Protein AF-A0A251WKE4-F1 (afdb_monomer_lite)

Radius of gyration: 20.76 Å; chains: 1; bounding box: 65×53×40 Å

Secondary structure (DSSP, 8-state):
-EEEEEEPPTTS-SEEEBTTT--EEE--SEEEEEE-TT--EEEE--HHHHTS-HHHHHHHHHHHHHHHHHHHHH-TTTHHHHHHHHHHHHHHTTS--BPPPHHHHHHHHHHHHHHHHHHHHHHHTT-----------------------

Structure (mmCIF, N/CA/C/O backbone):
data_AF-A0A251WKE4-F1
#
_entry.id   AF-A0A251WKE4-F1
#
loop_
_atom_site.group_PDB
_atom_site.id
_atom_site.type_symbol
_atom_site.label_atom_id
_atom_site.label_alt_id
_atom_site.label_comp_id
_atom_site.label_asym_id
_atom_site.label_entity_id
_atom_site.label_seq_id
_atom_site.pdbx_PDB_ins_code
_atom_site.Cartn_x
_atom_site.Cartn_y
_atom_site.Cartn_z
_atom_site.occupancy
_atom_site.B_iso_or_equiv
_atom_site.auth_seq_id
_atom_site.auth_comp_id
_atom_site.auth_asym_id
_atom_site.auth_atom_id
_atom_site.pdbx_PDB_model_num
ATOM 1 N N . MET A 1 1 ? 2.716 7.583 6.320 1.00 92.38 1 MET A N 1
ATOM 2 C CA . MET A 1 1 ? 2.156 6.564 5.410 1.00 92.38 1 MET A CA 1
ATOM 3 C C . MET A 1 1 ? 0.695 6.258 5.739 1.00 92.38 1 MET A C 1
ATOM 5 O O . MET A 1 1 ? 0.268 6.323 6.889 1.00 92.38 1 MET A O 1
ATOM 9 N N . LYS A 1 2 ? -0.103 5.852 4.747 1.00 94.38 2 LYS A N 1
ATOM 10 C CA . LYS A 1 2 ? -1.535 5.547 4.926 1.00 94.38 2 LYS A CA 1
ATOM 11 C C . LYS A 1 2 ? -1.984 4.353 4.094 1.00 94.38 2 LYS A C 1
ATOM 13 O O . LYS A 1 2 ? -1.439 4.096 3.026 1.00 94.38 2 LYS A O 1
ATOM 18 N N . VAL A 1 3 ? -3.004 3.639 4.571 1.00 94.44 3 VAL A N 1
ATOM 19 C CA . VAL A 1 3 ? -3.691 2.613 3.775 1.00 94.44 3 VAL A CA 1
ATOM 20 C C . VAL A 1 3 ? -4.900 3.231 3.073 1.00 94.44 3 VAL A C 1
ATOM 22 O O . VAL A 1 3 ? -5.816 3.720 3.734 1.00 94.44 3 VAL A O 1
ATOM 25 N N . GLN A 1 4 ? -4.920 3.185 1.743 1.00 95.00 4 GLN A N 1
ATOM 26 C CA . GLN A 1 4 ? -6.042 3.631 0.915 1.00 95.00 4 GLN A CA 1
ATOM 27 C C . GLN A 1 4 ? -6.854 2.446 0.385 1.00 95.00 4 GLN A C 1
ATOM 29 O O . GLN A 1 4 ? -6.344 1.335 0.230 1.00 95.00 4 GLN A O 1
ATOM 34 N N . LEU A 1 5 ? -8.142 2.688 0.137 1.00 94.50 5 LEU A N 1
ATOM 35 C CA . LEU A 1 5 ? -9.075 1.704 -0.405 1.00 94.50 5 LEU A CA 1
ATOM 36 C C . LEU A 1 5 ? -9.490 2.120 -1.813 1.00 94.50 5 LEU A C 1
ATOM 38 O O . LEU A 1 5 ? -10.055 3.197 -2.000 1.00 94.50 5 LEU A O 1
ATOM 42 N N . GLU A 1 6 ? -9.265 1.247 -2.787 1.00 93.12 6 GLU A N 1
ATOM 43 C CA . GLU A 1 6 ? -9.602 1.502 -4.188 1.00 93.12 6 GLU A CA 1
ATOM 44 C C . GLU A 1 6 ? -10.428 0.370 -4.785 1.00 93.12 6 GLU A C 1
ATOM 46 O O . GLU A 1 6 ? -10.305 -0.785 -4.384 1.00 93.12 6 GLU A O 1
ATOM 51 N N . ARG A 1 7 ? -11.275 0.685 -5.769 1.00 91.94 7 ARG A N 1
ATOM 52 C CA . ARG A 1 7 ? -11.977 -0.340 -6.547 1.00 91.94 7 ARG A CA 1
ATOM 53 C C . ARG A 1 7 ? -10.955 -1.104 -7.392 1.00 91.94 7 ARG A C 1
ATOM 55 O O . ARG A 1 7 ? -10.043 -0.515 -7.970 1.00 91.94 7 ARG A O 1
ATOM 62 N N . ARG A 1 8 ? -11.116 -2.420 -7.492 1.00 91.50 8 ARG A N 1
ATOM 63 C CA . ARG A 1 8 ? -10.387 -3.230 -8.468 1.00 91.50 8 ARG A CA 1
ATOM 64 C C . ARG A 1 8 ? -10.870 -2.862 -9.872 1.00 91.50 8 ARG A C 1
ATOM 66 O O . ARG A 1 8 ? -12.045 -3.034 -10.183 1.00 91.50 8 ARG A O 1
ATOM 73 N N . LEU A 1 9 ? -9.958 -2.366 -10.704 1.00 88.38 9 LEU A N 1
ATOM 74 C CA . LEU A 1 9 ? -10.239 -2.087 -12.112 1.00 88.38 9 LEU A CA 1
ATOM 75 C C . LEU A 1 9 ? -10.314 -3.394 -12.921 1.00 88.38 9 LEU A C 1
ATOM 77 O O . LEU A 1 9 ? -9.621 -4.348 -12.565 1.00 88.38 9 LEU A O 1
ATOM 81 N N . PRO A 1 10 ? -11.072 -3.443 -14.031 1.00 85.94 10 PRO A N 1
ATOM 82 C CA . PRO A 1 10 ? -11.112 -4.618 -14.909 1.00 85.94 10 PRO A CA 1
ATOM 83 C C . PRO A 1 10 ? -9.740 -5.003 -15.482 1.00 85.94 10 PRO A C 1
ATOM 85 O O . PRO A 1 10 ? -9.451 -6.180 -15.655 1.00 85.94 10 PRO A O 1
ATOM 88 N N . SER A 1 11 ? -8.867 -4.018 -15.712 1.00 88.25 11 SER A N 1
ATOM 89 C CA . SER A 1 11 ? -7.484 -4.220 -16.167 1.00 88.25 11 SER A CA 1
ATOM 90 C C . SER A 1 11 ? -6.536 -4.733 -15.076 1.00 88.25 11 SER A C 1
ATOM 92 O O . SER A 1 11 ? -5.374 -5.022 -15.352 1.00 88.25 11 SER A O 1
ATOM 94 N N . CYS A 1 12 ? -6.994 -4.820 -13.824 1.00 88.25 12 CYS A N 1
ATOM 95 C CA . CYS A 1 12 ? -6.170 -5.258 -12.708 1.00 88.25 12 CYS A CA 1
ATOM 96 C C . CYS A 1 12 ? -6.018 -6.790 -12.723 1.00 88.25 12 CYS A C 1
ATOM 98 O O . CYS A 1 12 ? -7.040 -7.496 -12.729 1.00 88.25 12 CYS A O 1
ATOM 100 N N . PRO A 1 13 ? -4.777 -7.313 -12.671 1.00 91.81 13 PRO A N 1
ATOM 101 C CA . PRO A 1 13 ? -4.536 -8.750 -12.674 1.00 91.81 13 PRO A CA 1
ATOM 102 C C . PRO A 1 13 ? -5.215 -9.432 -11.480 1.00 91.81 13 PRO A C 1
ATOM 104 O O . PRO A 1 13 ? -5.430 -8.833 -10.426 1.00 91.81 13 PRO A O 1
ATOM 107 N N . GLU A 1 14 ? -5.563 -10.708 -11.640 1.00 91.12 14 GLU A N 1
ATOM 108 C CA . GLU A 1 14 ? -6.243 -11.484 -10.592 1.00 91.12 14 GLU A CA 1
ATOM 109 C C . GLU A 1 14 ? -5.370 -11.745 -9.368 1.00 91.12 14 GLU A C 1
ATOM 111 O O . GLU A 1 14 ? -5.887 -11.899 -8.257 1.00 91.12 14 GLU A O 1
ATOM 116 N N . GLN A 1 15 ? -4.055 -11.776 -9.577 1.00 95.56 15 GLN A N 1
ATOM 117 C CA . GLN A 1 15 ? -3.058 -11.947 -8.537 1.00 95.56 15 GLN A CA 1
ATOM 118 C C . GLN A 1 15 ? -2.152 -10.723 -8.490 1.00 95.56 15 GLN A C 1
ATOM 120 O O . GLN A 1 15 ? -1.618 -10.291 -9.511 1.00 95.56 15 GLN A O 1
ATOM 125 N N . LEU A 1 16 ? -1.962 -10.198 -7.285 1.00 95.19 16 LEU A N 1
ATOM 126 C CA . LEU A 1 16 ? -1.000 -9.142 -6.992 1.00 95.19 16 LEU A CA 1
ATOM 127 C C . LEU A 1 16 ? 0.006 -9.636 -5.968 1.00 95.19 16 LEU A C 1
ATOM 129 O O . LEU A 1 16 ? -0.223 -10.621 -5.267 1.00 95.19 16 LEU A O 1
ATOM 133 N N . GLU A 1 17 ? 1.119 -8.927 -5.876 1.00 95.69 17 GLU A N 1
ATOM 134 C CA . GLU A 1 17 ? 2.165 -9.187 -4.905 1.00 95.69 17 GLU A CA 1
ATOM 135 C C . GLU A 1 17 ? 2.094 -8.165 -3.769 1.00 95.69 17 GLU A C 1
ATOM 137 O O . GLU A 1 17 ? 1.924 -6.967 -3.990 1.00 95.69 17 GLU A O 1
ATOM 142 N N . CYS A 1 18 ? 2.177 -8.640 -2.527 1.00 95.56 18 CYS A N 1
ATOM 143 C CA . CYS A 1 18 ? 2.124 -7.768 -1.361 1.00 95.56 18 CYS A CA 1
ATOM 144 C C . CYS A 1 18 ? 3.429 -6.987 -1.193 1.00 95.56 18 CYS A C 1
ATOM 146 O O . CYS A 1 18 ? 4.479 -7.598 -1.006 1.00 95.56 18 CYS A O 1
ATOM 148 N N . VAL A 1 19 ? 3.353 -5.660 -1.082 1.00 93.88 19 VAL A N 1
ATOM 149 C CA . VAL A 1 19 ? 4.538 -4.810 -0.865 1.00 93.88 19 VAL A CA 1
ATOM 150 C C . VAL A 1 19 ? 5.278 -5.122 0.446 1.00 93.88 19 VAL A C 1
ATOM 152 O O . VAL A 1 19 ? 6.475 -4.895 0.541 1.00 93.88 19 VAL A O 1
ATOM 155 N N . ILE A 1 20 ? 4.598 -5.695 1.450 1.00 94.25 20 ILE A N 1
ATOM 156 C CA . ILE A 1 20 ? 5.165 -5.968 2.788 1.00 94.25 20 ILE A CA 1
ATOM 157 C C . ILE A 1 20 ? 5.755 -7.375 2.936 1.00 94.25 20 ILE A C 1
ATOM 159 O O . ILE A 1 20 ? 6.611 -7.603 3.789 1.00 94.25 20 ILE A O 1
ATOM 163 N N . CYS A 1 21 ? 5.241 -8.363 2.202 1.00 93.12 21 CYS A N 1
ATOM 164 C CA . CYS A 1 21 ? 5.663 -9.757 2.385 1.00 93.12 21 CYS A CA 1
ATOM 165 C C . CYS A 1 21 ? 5.991 -10.499 1.095 1.00 93.12 21 CYS A C 1
ATOM 167 O O . CYS A 1 21 ? 6.295 -11.685 1.180 1.00 93.12 21 CYS A O 1
ATOM 169 N N . HIS A 1 22 ? 5.886 -9.849 -0.067 1.00 92.94 22 HIS A N 1
ATOM 170 C CA . HIS A 1 22 ? 6.135 -10.428 -1.392 1.00 92.94 22 HIS A CA 1
ATOM 171 C C . HIS A 1 22 ? 5.304 -11.677 -1.728 1.00 92.94 22 HIS A C 1
ATOM 173 O O . HIS A 1 22 ? 5.522 -12.355 -2.727 1.00 92.94 22 HIS A O 1
ATOM 179 N N . GLN A 1 23 ? 4.305 -12.003 -0.905 1.00 95.00 23 GLN A N 1
ATOM 180 C CA . GLN A 1 23 ? 3.402 -13.106 -1.190 1.00 95.00 23 GLN A CA 1
ATOM 181 C C . GLN A 1 23 ? 2.383 -12.664 -2.229 1.00 95.00 23 GLN A C 1
ATOM 183 O O . GLN A 1 23 ? 1.763 -11.601 -2.093 1.00 95.00 23 GLN A O 1
ATOM 188 N N . LYS A 1 24 ? 2.181 -13.520 -3.230 1.00 96.50 24 LYS A N 1
ATOM 189 C CA . LYS A 1 24 ? 1.080 -13.389 -4.179 1.00 96.50 24 LYS A CA 1
ATOM 190 C C . LYS A 1 24 ? -0.249 -13.615 -3.464 1.00 96.50 24 LYS A C 1
ATOM 192 O O . LYS A 1 24 ? -0.356 -14.478 -2.593 1.00 96.50 24 LYS A O 1
ATOM 197 N N . PHE A 1 25 ? -1.265 -12.842 -3.819 1.00 96.06 25 PHE A N 1
ATOM 198 C CA . PHE A 1 25 ? -2.604 -12.970 -3.257 1.00 96.06 25 PHE A CA 1
ATOM 199 C C . PHE A 1 25 ? -3.675 -12.596 -4.283 1.00 96.06 25 PHE A C 1
ATOM 201 O O . PHE A 1 25 ? -3.432 -11.806 -5.195 1.00 96.06 25 PHE A O 1
ATOM 208 N N . ILE A 1 26 ? -4.871 -13.164 -4.113 1.00 94.81 26 ILE A N 1
ATOM 209 C CA . ILE A 1 26 ? -6.022 -12.887 -4.977 1.00 94.81 26 ILE A CA 1
ATOM 210 C C . ILE A 1 26 ? -6.584 -11.506 -4.653 1.00 94.81 26 ILE A C 1
ATOM 212 O O . ILE A 1 26 ? -6.844 -11.187 -3.488 1.00 94.81 26 ILE A O 1
ATOM 216 N N . VAL A 1 27 ? -6.801 -10.703 -5.691 1.00 90.31 27 VAL A N 1
ATOM 217 C CA . VAL A 1 27 ? -7.267 -9.325 -5.543 1.00 90.31 27 VAL A CA 1
ATOM 218 C C . VAL A 1 27 ? -8.778 -9.290 -5.301 1.00 90.31 27 VAL A C 1
ATOM 220 O O . VAL A 1 27 ? -9.555 -9.642 -6.199 1.00 90.31 27 VAL A O 1
ATOM 223 N N . PRO A 1 28 ? -9.233 -8.829 -4.121 1.00 88.94 28 PRO A N 1
ATOM 224 C CA . PRO A 1 28 ? -10.653 -8.607 -3.877 1.00 88.94 28 PRO A CA 1
ATOM 225 C C . PRO A 1 28 ? -11.175 -7.428 -4.711 1.00 88.94 28 PRO A C 1
ATOM 227 O O . PRO A 1 28 ? -10.411 -6.641 -5.261 1.00 88.94 28 PRO A O 1
ATOM 230 N N . ARG A 1 29 ? -12.498 -7.236 -4.735 1.00 90.44 29 ARG A N 1
ATOM 231 C CA . ARG A 1 29 ? -13.132 -6.091 -5.419 1.00 90.44 29 ARG A CA 1
ATOM 232 C C . ARG A 1 29 ? -12.679 -4.722 -4.896 1.00 90.44 29 ARG A C 1
ATOM 234 O O . ARG A 1 29 ? -12.753 -3.740 -5.626 1.00 90.44 29 ARG A O 1
ATOM 241 N N . ILE A 1 30 ? -12.202 -4.660 -3.650 1.00 92.88 30 ILE A N 1
ATOM 242 C CA . ILE A 1 30 ? -11.633 -3.455 -3.036 1.00 92.88 30 ILE A CA 1
ATOM 243 C C . ILE A 1 30 ? -10.169 -3.716 -2.695 1.00 92.88 30 ILE A C 1
ATOM 245 O O . ILE A 1 30 ? -9.862 -4.417 -1.727 1.00 92.88 30 ILE A O 1
ATOM 249 N N . ARG A 1 31 ? -9.273 -3.124 -3.478 1.00 94.19 31 ARG A N 1
ATOM 250 C CA . ARG A 1 31 ? -7.830 -3.114 -3.251 1.00 94.19 31 ARG A CA 1
ATOM 251 C C . ARG A 1 31 ? -7.486 -2.300 -2.013 1.00 94.19 31 ARG A C 1
ATOM 253 O O . ARG A 1 31 ? -8.180 -1.352 -1.645 1.00 94.19 31 ARG A O 1
ATOM 260 N N . ARG A 1 32 ? -6.390 -2.692 -1.371 1.00 94.75 32 ARG A N 1
ATOM 261 C CA . ARG A 1 32 ? -5.811 -2.004 -0.216 1.00 94.75 32 ARG A CA 1
ATOM 262 C C . ARG A 1 32 ? -4.408 -1.598 -0.609 1.00 94.75 32 ARG A C 1
ATOM 264 O O . ARG A 1 32 ? -3.564 -2.468 -0.801 1.00 94.75 32 ARG A O 1
ATOM 271 N N . LEU A 1 33 ? -4.190 -0.302 -0.736 1.00 95.25 33 LEU A N 1
ATOM 272 C CA . LEU A 1 33 ? -2.930 0.264 -1.185 1.00 95.25 33 LEU A CA 1
ATOM 273 C C . LEU A 1 33 ? -2.195 0.856 0.002 1.00 95.25 33 LEU A C 1
ATOM 275 O O . LEU A 1 33 ? -2.802 1.530 0.833 1.00 95.25 33 LEU A O 1
ATOM 279 N N . LEU A 1 34 ? -0.896 0.604 0.084 1.00 95.31 34 LEU A N 1
ATOM 280 C CA . LEU A 1 34 ? -0.013 1.389 0.926 1.00 95.31 34 LEU A CA 1
ATOM 281 C C . LEU A 1 34 ? 0.402 2.628 0.139 1.00 95.31 34 LEU A C 1
ATOM 283 O O . LEU A 1 34 ? 0.904 2.500 -0.976 1.00 95.31 34 LEU A O 1
ATOM 287 N N . CYS A 1 35 ? 0.224 3.802 0.728 1.00 94.19 35 CYS A N 1
ATOM 288 C CA . CYS A 1 35 ? 0.648 5.069 0.149 1.00 94.19 35 CYS A CA 1
ATOM 289 C C . CYS A 1 35 ? 1.565 5.810 1.128 1.00 94.19 35 CYS A C 1
ATOM 291 O O . CYS A 1 35 ? 1.424 5.664 2.349 1.00 94.19 35 CYS A O 1
ATOM 293 N N . ASN A 1 36 ? 2.480 6.625 0.604 1.00 91.56 36 ASN A N 1
ATOM 294 C CA . ASN A 1 36 ? 3.212 7.592 1.426 1.00 91.56 36 ASN A CA 1
ATOM 295 C C . ASN A 1 36 ? 2.271 8.732 1.881 1.00 91.56 36 ASN A C 1
ATOM 297 O O . ASN A 1 36 ? 1.078 8.759 1.538 1.00 91.56 36 ASN A O 1
ATOM 301 N N . ASP A 1 37 ? 2.788 9.672 2.670 1.00 88.00 37 ASP A N 1
ATOM 302 C CA . ASP A 1 37 ? 1.988 10.805 3.158 1.00 88.00 37 ASP A CA 1
ATOM 303 C C . ASP A 1 37 ? 1.494 11.730 2.034 1.00 88.00 37 ASP A C 1
ATOM 305 O O . ASP A 1 37 ? 0.336 12.168 2.062 1.00 88.00 37 ASP A O 1
ATOM 309 N N . GLU A 1 38 ? 2.284 11.884 0.969 1.00 88.94 38 GLU A N 1
ATOM 310 C CA . GLU A 1 38 ? 1.932 12.620 -0.256 1.00 88.94 38 GLU A CA 1
ATOM 311 C C . GLU A 1 38 ? 0.816 11.940 -1.074 1.00 88.94 38 GLU A C 1
ATOM 313 O O . GLU A 1 38 ? 0.222 12.545 -1.962 1.00 88.94 38 GLU A O 1
ATOM 318 N N . GLY A 1 39 ? 0.471 10.687 -0.755 1.00 86.81 39 GLY A N 1
ATOM 319 C CA . GLY A 1 39 ? -0.544 9.912 -1.467 1.00 86.81 39 GLY A CA 1
ATOM 320 C C . GLY A 1 39 ? -0.024 9.127 -2.670 1.00 86.81 39 GLY A C 1
ATOM 321 O O . GLY A 1 39 ? -0.832 8.544 -3.388 1.00 86.81 39 GLY A O 1
ATOM 322 N N . LEU A 1 40 ? 1.293 9.054 -2.868 1.00 90.50 40 LEU A N 1
ATOM 323 C CA . LEU A 1 40 ? 1.918 8.199 -3.872 1.00 90.50 40 LEU A CA 1
ATOM 324 C C . LEU A 1 40 ? 1.796 6.728 -3.474 1.00 90.50 40 LEU A C 1
ATOM 326 O O . LEU A 1 40 ? 2.122 6.342 -2.346 1.00 90.50 40 LEU A O 1
ATOM 330 N N . ILE A 1 41 ? 1.345 5.909 -4.424 1.00 93.25 41 ILE A N 1
ATOM 331 C CA . ILE A 1 41 ? 1.127 4.475 -4.236 1.00 93.25 41 ILE A CA 1
ATOM 332 C C . ILE A 1 41 ? 2.472 3.762 -4.151 1.00 93.25 41 ILE A C 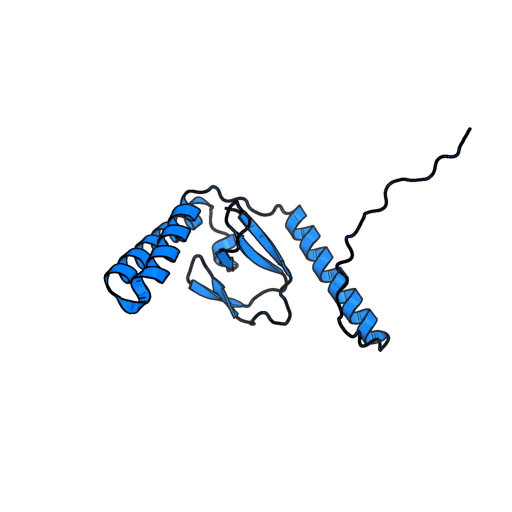1
ATOM 334 O O . ILE A 1 41 ? 3.302 3.846 -5.049 1.00 93.25 41 ILE A O 1
ATOM 338 N N . GLN A 1 42 ? 2.645 3.003 -3.078 1.00 92.94 42 GLN A N 1
ATOM 339 C CA . GLN A 1 42 ? 3.830 2.191 -2.824 1.00 92.94 42 GLN A CA 1
ATOM 340 C C . GLN A 1 42 ? 3.600 0.729 -3.191 1.00 92.94 42 GLN A C 1
ATOM 342 O O . GLN A 1 42 ? 4.552 0.020 -3.499 1.00 92.94 42 GLN A O 1
ATOM 347 N N . GLY A 1 43 ? 2.349 0.272 -3.182 1.00 93.69 43 GLY A N 1
ATOM 348 C CA . GLY A 1 43 ? 1.965 -1.053 -3.657 1.00 93.69 43 GLY A CA 1
ATOM 349 C C . GLY A 1 43 ? 0.756 -1.608 -2.918 1.00 93.69 43 GLY A C 1
ATOM 350 O O . GLY A 1 43 ? 0.180 -0.955 -2.045 1.00 93.69 43 GLY A O 1
ATOM 351 N N . ASP A 1 44 ? 0.368 -2.830 -3.266 1.00 95.69 44 ASP A N 1
ATOM 352 C CA . ASP A 1 44 ? -0.791 -3.484 -2.674 1.00 95.69 44 ASP A CA 1
ATOM 353 C C . ASP A 1 44 ? -0.467 -4.235 -1.374 1.00 95.69 44 ASP A C 1
ATOM 355 O O . ASP A 1 44 ? 0.641 -4.727 -1.150 1.00 95.69 44 ASP A O 1
ATOM 359 N N . LEU A 1 45 ? -1.477 -4.363 -0.513 1.00 95.44 45 LEU A N 1
ATOM 360 C CA . LEU A 1 45 ? -1.406 -5.068 0.763 1.00 95.44 45 LEU A CA 1
ATOM 361 C C . LEU A 1 45 ? -2.275 -6.324 0.754 1.00 95.44 45 LEU A C 1
ATOM 363 O O . LEU A 1 45 ? -3.496 -6.260 0.581 1.00 95.44 45 LEU A O 1
ATOM 367 N N . CYS A 1 46 ? -1.665 -7.469 1.064 1.00 95.12 46 CYS A N 1
ATOM 368 C CA . CYS A 1 46 ? -2.417 -8.702 1.256 1.00 95.12 46 CYS A CA 1
ATOM 369 C C . CYS A 1 46 ? -3.265 -8.664 2.549 1.00 95.12 46 CYS A C 1
ATOM 371 O O . CYS A 1 46 ? -2.951 -7.938 3.504 1.00 95.12 46 CYS A O 1
ATOM 373 N N . PRO A 1 47 ? -4.320 -9.499 2.649 1.00 92.94 47 PRO A N 1
ATOM 374 C CA . PRO A 1 47 ? -5.174 -9.563 3.837 1.00 92.94 47 PRO A CA 1
ATOM 375 C C . PRO A 1 47 ? -4.436 -9.909 5.134 1.00 92.94 47 PRO A C 1
ATOM 377 O O . PRO A 1 47 ? -4.860 -9.479 6.205 1.00 92.94 47 PRO A O 1
ATOM 380 N N . HIS A 1 48 ? -3.346 -10.674 5.047 1.00 94.44 48 HIS A N 1
ATOM 381 C CA . HIS A 1 48 ? -2.539 -11.045 6.206 1.00 94.44 48 HIS A CA 1
ATOM 382 C C . HIS A 1 48 ? -1.772 -9.838 6.766 1.00 94.44 48 HIS A C 1
ATOM 384 O O . HIS A 1 48 ? -1.876 -9.544 7.956 1.00 94.44 48 HIS A O 1
ATOM 390 N N . CYS A 1 49 ? -1.075 -9.081 5.910 1.00 94.25 49 CYS A N 1
ATOM 391 C CA . CYS A 1 49 ? -0.294 -7.921 6.347 1.00 94.25 49 CYS A CA 1
ATOM 392 C C . CYS A 1 49 ? -1.163 -6.781 6.888 1.00 94.25 49 CYS A C 1
ATOM 394 O O . CYS A 1 49 ? -0.728 -6.065 7.786 1.00 94.25 49 CYS A O 1
ATOM 396 N N . LEU A 1 50 ? -2.414 -6.658 6.430 1.00 91.56 50 LEU A N 1
ATOM 397 C CA . LEU A 1 50 ? -3.346 -5.664 6.969 1.00 91.56 50 LEU A CA 1
ATOM 398 C C . LEU A 1 50 ? -3.671 -5.891 8.462 1.00 91.56 50 LEU A C 1
ATOM 400 O O . LEU A 1 50 ? -3.938 -4.936 9.190 1.00 91.56 50 LEU A O 1
ATOM 404 N N . LYS A 1 51 ? -3.644 -7.145 8.931 1.00 92.81 51 LYS A N 1
ATOM 405 C CA . LYS A 1 51 ? -3.953 -7.501 10.328 1.00 92.81 51 LYS A CA 1
ATOM 406 C C . LYS A 1 51 ? -2.783 -7.276 11.284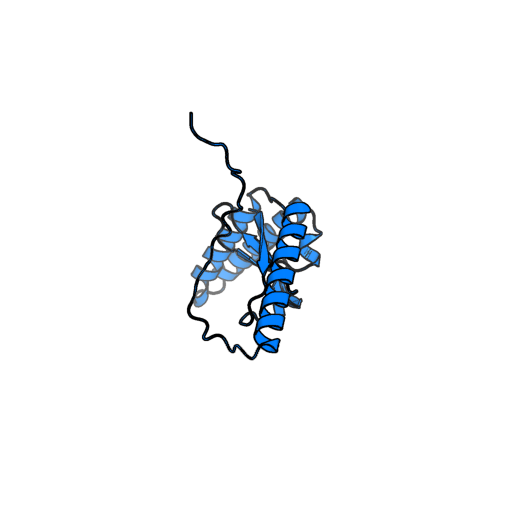 1.00 92.81 51 LYS A C 1
ATOM 408 O O . LYS A 1 51 ? -2.981 -7.296 12.496 1.00 92.81 51 LYS A O 1
ATOM 413 N N . LEU A 1 52 ? -1.573 -7.075 10.763 1.00 93.81 52 LEU A N 1
ATOM 414 C CA . LEU A 1 52 ? -0.387 -6.832 11.585 1.00 93.81 52 LEU A CA 1
ATOM 415 C C . LEU A 1 52 ? -0.539 -5.537 12.382 1.00 93.81 52 LEU A C 1
ATOM 417 O O . LEU A 1 52 ? -1.362 -4.698 12.039 1.00 93.81 52 LEU A O 1
ATOM 421 N N . LYS A 1 53 ? 0.255 -5.340 13.436 1.00 93.50 53 LYS A N 1
ATOM 422 C CA . LYS A 1 53 ? 0.379 -4.031 14.103 1.00 93.50 53 LYS A CA 1
ATOM 423 C C . LYS A 1 53 ? 1.264 -3.102 13.267 1.00 93.50 53 LYS A C 1
ATOM 425 O O . LYS A 1 53 ? 2.126 -3.579 12.533 1.00 93.50 53 LYS A O 1
ATOM 430 N N . THR A 1 54 ? 1.098 -1.786 13.406 1.00 92.25 54 THR A N 1
ATOM 431 C CA . THR A 1 54 ? 1.918 -0.787 12.691 1.00 92.25 54 THR A CA 1
ATOM 432 C C . THR A 1 54 ? 3.417 -1.029 12.866 1.00 92.25 54 THR A C 1
ATOM 434 O O . THR A 1 54 ? 4.132 -1.090 11.872 1.00 92.25 54 THR A O 1
ATOM 437 N N . ALA A 1 55 ? 3.870 -1.297 14.095 1.00 93.56 55 ALA A N 1
ATOM 43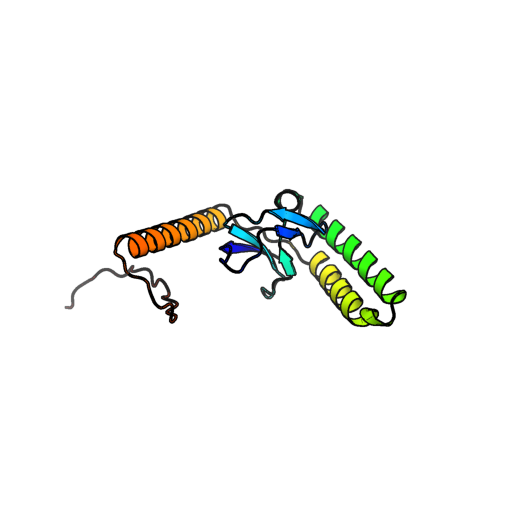8 C CA . ALA A 1 55 ? 5.274 -1.605 14.373 1.00 93.56 55 ALA A CA 1
ATOM 439 C C . ALA A 1 55 ? 5.786 -2.836 13.599 1.00 93.56 55 ALA A C 1
ATOM 441 O O . ALA A 1 55 ? 6.912 -2.840 13.115 1.00 93.56 55 ALA A O 1
ATOM 442 N N . ALA A 1 56 ? 4.951 -3.866 13.423 1.00 94.81 56 ALA A N 1
ATOM 443 C CA . ALA A 1 56 ? 5.323 -5.056 12.659 1.00 94.81 56 ALA A CA 1
ATOM 444 C C . ALA A 1 56 ? 5.411 -4.769 11.150 1.00 94.81 56 ALA A C 1
ATOM 446 O O . ALA A 1 56 ? 6.285 -5.309 10.478 1.00 94.81 56 ALA A O 1
ATOM 447 N N . ILE A 1 57 ? 4.541 -3.904 10.619 1.00 93.88 57 ILE A N 1
ATOM 448 C CA . ILE A 1 57 ? 4.613 -3.447 9.222 1.00 93.88 57 ILE A CA 1
ATOM 449 C C . ILE A 1 57 ? 5.895 -2.636 9.006 1.00 93.88 57 ILE A C 1
ATOM 451 O O . ILE A 1 57 ? 6.656 -2.938 8.094 1.00 93.88 57 ILE A O 1
ATOM 455 N N . GLN A 1 58 ? 6.175 -1.670 9.885 1.00 94.56 58 GLN A N 1
ATOM 456 C CA . GLN A 1 58 ? 7.398 -0.862 9.840 1.00 94.56 58 GLN A CA 1
ATOM 457 C C . GLN A 1 58 ? 8.656 -1.730 9.935 1.00 94.56 58 GLN A C 1
ATOM 459 O O . GLN A 1 58 ? 9.590 -1.542 9.163 1.00 94.56 58 GLN A O 1
ATOM 464 N N . HIS A 1 59 ? 8.673 -2.720 10.831 1.00 95.31 59 HIS A N 1
ATOM 465 C CA . HIS A 1 59 ? 9.787 -3.658 10.941 1.00 95.31 59 HIS A CA 1
ATOM 466 C C . HIS A 1 59 ? 10.009 -4.440 9.639 1.00 95.31 59 HIS A C 1
ATOM 468 O O . HIS A 1 59 ? 11.141 -4.548 9.174 1.00 95.31 59 HIS A O 1
ATOM 474 N N . LYS A 1 60 ? 8.939 -4.957 9.020 1.00 95.00 60 LYS A N 1
ATOM 475 C CA . LYS A 1 60 ? 9.036 -5.670 7.736 1.00 95.00 60 LYS A CA 1
ATOM 476 C C . LYS A 1 60 ? 9.541 -4.768 6.608 1.00 95.00 60 LYS A C 1
ATOM 478 O O . LYS A 1 60 ? 10.431 -5.186 5.877 1.00 95.00 60 LYS A O 1
ATOM 483 N N . LEU A 1 61 ? 9.059 -3.526 6.532 1.00 94.38 61 LEU A N 1
ATOM 484 C CA . LEU A 1 61 ? 9.553 -2.530 5.574 1.00 94.38 61 LEU A CA 1
ATOM 485 C C . LEU A 1 61 ? 11.053 -2.259 5.754 1.00 94.38 61 LEU A C 1
ATOM 487 O O . LEU A 1 61 ? 11.795 -2.258 4.775 1.00 94.38 61 LEU A O 1
ATOM 491 N N . ARG A 1 62 ? 11.525 -2.101 7.001 1.00 95.44 62 ARG A N 1
ATOM 492 C CA . ARG A 1 62 ? 12.964 -1.944 7.293 1.00 95.44 62 ARG A CA 1
ATOM 493 C C . ARG A 1 62 ? 13.758 -3.159 6.849 1.00 95.44 62 ARG A C 1
ATOM 495 O O . ARG A 1 62 ? 14.779 -3.010 6.186 1.00 95.44 62 ARG A O 1
ATOM 502 N N . GLN A 1 63 ? 13.281 -4.357 7.166 1.00 94.50 63 GLN A N 1
ATOM 503 C CA . GLN A 1 63 ? 13.947 -5.591 6.762 1.00 94.50 63 GLN A CA 1
ATOM 504 C C . GLN A 1 63 ? 14.067 -5.693 5.233 1.00 94.50 63 GLN A C 1
ATOM 506 O O . GLN A 1 63 ? 15.151 -5.974 4.726 1.00 94.50 63 GLN A O 1
ATOM 511 N N . GLN A 1 64 ? 12.989 -5.401 4.502 1.00 92.00 64 GLN A N 1
ATOM 512 C CA . GLN A 1 64 ? 12.991 -5.384 3.037 1.00 92.00 64 GLN A CA 1
ATOM 513 C C . GLN A 1 64 ? 13.924 -4.308 2.475 1.00 92.00 64 GLN A C 1
ATOM 515 O O . GLN A 1 64 ? 14.693 -4.593 1.561 1.00 92.00 64 GLN A O 1
ATOM 520 N N . SER A 1 65 ? 13.922 -3.097 3.045 1.00 93.88 65 SER A N 1
ATOM 521 C CA . SER A 1 65 ? 14.861 -2.046 2.631 1.00 93.88 65 SER A CA 1
ATOM 522 C C . SER A 1 65 ? 16.314 -2.496 2.775 1.00 93.88 65 SER A C 1
ATOM 524 O O . SER A 1 65 ? 17.105 -2.303 1.857 1.00 93.88 65 SER A O 1
ATOM 526 N N . GLY A 1 66 ? 16.653 -3.177 3.875 1.00 93.44 66 GLY A N 1
ATOM 527 C CA . GLY A 1 66 ? 17.992 -3.715 4.095 1.00 93.44 66 GLY A CA 1
ATOM 528 C C . GLY A 1 66 ? 18.381 -4.746 3.037 1.00 93.44 66 GLY A C 1
ATOM 529 O O . GLY A 1 66 ? 19.479 -4.673 2.493 1.00 93.44 66 GLY A O 1
ATOM 530 N N . GLN A 1 67 ? 17.468 -5.658 2.696 1.00 92.31 67 GLN A N 1
ATOM 531 C CA . GLN A 1 67 ? 17.694 -6.665 1.655 1.00 92.31 67 GLN A CA 1
ATOM 532 C C . GLN A 1 67 ? 17.912 -6.027 0.278 1.00 92.31 67 GLN A C 1
ATOM 534 O O . GLN A 1 67 ? 18.880 -6.371 -0.395 1.00 92.31 67 GLN A O 1
ATOM 539 N N . LEU A 1 68 ? 17.075 -5.062 -0.116 1.00 91.56 68 LEU A N 1
ATOM 540 C CA . LEU A 1 68 ? 17.217 -4.368 -1.401 1.00 91.56 68 LEU A CA 1
ATOM 541 C C . LEU A 1 68 ? 18.522 -3.574 -1.486 1.00 91.56 68 LEU A C 1
ATOM 543 O O . LEU A 1 68 ? 19.208 -3.620 -2.503 1.00 91.56 68 LEU A O 1
ATOM 547 N N . LEU A 1 69 ? 18.901 -2.883 -0.407 1.00 92.12 69 LEU A N 1
ATOM 548 C CA . LEU A 1 69 ? 20.157 -2.134 -0.351 1.00 92.12 69 LEU A CA 1
ATOM 549 C C . LEU A 1 69 ? 21.380 -3.062 -0.411 1.00 92.12 69 LEU A C 1
ATOM 551 O O . LEU A 1 69 ? 22.377 -2.715 -1.039 1.00 92.12 69 LEU A O 1
ATOM 555 N N . GLN A 1 70 ? 21.312 -4.247 0.202 1.00 91.31 70 GLN A N 1
ATOM 556 C CA . GLN A 1 70 ? 22.371 -5.255 0.102 1.00 91.31 70 GLN A CA 1
ATOM 557 C C . GLN A 1 70 ? 22.464 -5.850 -1.307 1.00 91.31 70 GLN A C 1
ATOM 559 O O . GLN A 1 70 ? 23.567 -5.967 -1.840 1.00 91.31 70 GLN A O 1
ATOM 564 N N . GLN A 1 71 ? 21.329 -6.188 -1.924 1.00 89.62 71 GLN A N 1
ATOM 565 C CA . GLN A 1 71 ? 21.268 -6.703 -3.297 1.00 89.62 71 GLN A CA 1
ATOM 566 C C . GLN A 1 71 ? 21.808 -5.685 -4.304 1.00 89.62 71 GLN A C 1
ATOM 568 O O . GLN A 1 71 ? 22.618 -6.038 -5.157 1.00 89.62 71 GLN A O 1
ATOM 573 N N . ALA A 1 72 ? 21.457 -4.408 -4.139 1.00 89.25 72 ALA A N 1
ATOM 574 C CA . ALA A 1 72 ? 21.954 -3.322 -4.976 1.00 89.25 72 ALA A CA 1
ATOM 575 C C . ALA A 1 72 ? 23.487 -3.182 -4.962 1.00 89.25 72 ALA A C 1
ATOM 577 O O . ALA A 1 72 ? 24.066 -2.703 -5.931 1.00 89.25 72 ALA A O 1
ATOM 578 N N . ASN A 1 73 ? 24.156 -3.595 -3.880 1.00 84.88 73 ASN A N 1
ATOM 579 C CA . ASN A 1 73 ? 25.619 -3.575 -3.806 1.00 84.88 73 ASN A CA 1
ATOM 580 C C . ASN A 1 73 ? 26.273 -4.752 -4.549 1.00 84.88 73 ASN A C 1
ATOM 582 O O . ASN A 1 73 ? 27.448 -4.661 -4.898 1.00 84.88 73 ASN A O 1
ATOM 586 N N . HIS A 1 74 ? 25.539 -5.848 -4.766 1.00 85.19 74 HIS A N 1
ATOM 587 C CA . HIS A 1 74 ? 26.046 -7.048 -5.436 1.00 85.19 74 HIS A CA 1
ATOM 588 C C . HIS A 1 74 ? 25.787 -7.020 -6.945 1.00 85.19 74 HIS A C 1
ATOM 590 O O . HIS A 1 74 ? 26.618 -7.504 -7.709 1.00 85.19 74 HIS A O 1
ATOM 596 N N . ASP A 1 75 ? 24.666 -6.438 -7.375 1.00 80.88 75 ASP A N 1
ATOM 597 C CA . ASP A 1 75 ? 24.234 -6.446 -8.772 1.00 80.88 75 ASP A CA 1
ATOM 598 C C . ASP A 1 75 ? 24.410 -5.063 -9.418 1.00 80.88 75 ASP A C 1
ATOM 600 O O . ASP A 1 75 ? 23.621 -4.144 -9.181 1.00 80.88 75 ASP A O 1
ATOM 604 N N . ARG A 1 76 ? 25.479 -4.884 -10.207 1.00 73.00 76 ARG A N 1
ATOM 605 C CA . ARG A 1 76 ? 25.847 -3.575 -10.782 1.00 73.00 76 ARG A CA 1
ATOM 606 C C . ARG A 1 76 ? 24.795 -3.039 -11.751 1.00 73.00 76 ARG A C 1
ATOM 608 O O . ARG A 1 76 ? 24.551 -1.831 -11.735 1.00 73.00 76 ARG A O 1
ATOM 615 N N . ASP A 1 77 ? 24.139 -3.912 -12.509 1.00 76.12 77 ASP A N 1
ATOM 616 C CA . ASP A 1 77 ? 23.251 -3.511 -13.605 1.00 76.12 77 ASP A CA 1
ATOM 617 C C . ASP A 1 77 ? 21.871 -3.052 -13.105 1.00 76.12 77 ASP A C 1
ATOM 619 O O . ASP A 1 77 ? 21.265 -2.154 -13.689 1.00 76.12 77 ASP A O 1
ATOM 623 N N . GLN A 1 78 ? 21.393 -3.591 -11.976 1.00 77.06 78 GLN A N 1
ATOM 624 C CA . GLN A 1 78 ? 20.118 -3.189 -11.352 1.00 77.06 78 GLN A CA 1
ATOM 625 C C . GLN A 1 78 ? 20.282 -2.322 -10.093 1.00 77.06 78 GLN A C 1
ATOM 627 O O . GLN A 1 78 ? 19.284 -1.881 -9.506 1.00 77.06 78 GLN A O 1
ATOM 632 N N . SER A 1 79 ? 21.527 -2.028 -9.706 1.00 79.69 79 SER A N 1
ATOM 633 C CA . SER A 1 79 ? 21.897 -1.361 -8.452 1.00 79.69 79 SER A CA 1
ATOM 634 C C . SER A 1 79 ? 21.111 -0.079 -8.160 1.00 79.69 79 SER A C 1
ATOM 636 O O . SER A 1 79 ? 20.632 0.105 -7.042 1.00 79.69 79 SER A O 1
ATOM 638 N N . LEU A 1 80 ? 20.931 0.803 -9.149 1.00 82.88 80 LEU A N 1
ATOM 639 C CA . LEU A 1 80 ? 20.290 2.106 -8.941 1.00 82.88 80 LEU A CA 1
ATOM 640 C C . LEU A 1 80 ? 18.799 1.982 -8.605 1.00 82.88 80 LEU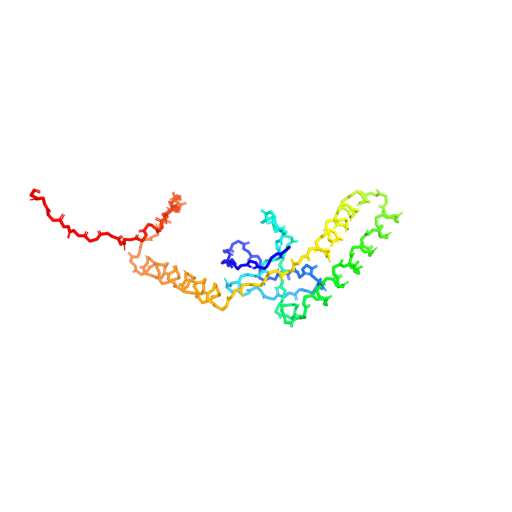 A C 1
ATOM 642 O O . LEU A 1 80 ? 18.334 2.605 -7.651 1.00 82.88 80 LEU A O 1
ATOM 646 N N . SER A 1 81 ? 18.066 1.144 -9.344 1.00 88.81 81 SER A N 1
ATOM 647 C CA . SER A 1 81 ? 16.622 0.959 -9.146 1.00 88.81 81 SER A CA 1
ATOM 648 C C . SER A 1 81 ? 16.308 0.291 -7.803 1.00 88.81 81 SER A C 1
ATOM 650 O O . SER A 1 81 ? 15.452 0.764 -7.053 1.00 88.81 81 SER A O 1
ATOM 652 N N . LEU A 1 82 ? 17.065 -0.753 -7.449 1.00 88.88 82 LEU A N 1
ATOM 653 C CA . LEU A 1 82 ? 16.924 -1.468 -6.182 1.00 88.88 82 LEU A CA 1
ATOM 654 C C . LEU A 1 82 ? 17.309 -0.581 -5.001 1.00 88.88 82 LEU A C 1
ATOM 656 O O . LEU A 1 82 ? 16.622 -0.575 -3.979 1.00 88.88 82 LEU A O 1
ATOM 660 N N . ARG A 1 83 ? 18.374 0.215 -5.148 1.00 91.88 83 ARG A N 1
ATOM 661 C CA . ARG A 1 83 ? 18.806 1.157 -4.116 1.00 91.88 83 ARG A CA 1
ATOM 662 C C . ARG A 1 83 ? 17.765 2.239 -3.875 1.00 91.88 83 ARG A C 1
ATOM 664 O O . ARG A 1 83 ? 17.424 2.477 -2.720 1.00 91.88 83 ARG A O 1
ATOM 671 N N . GLN A 1 84 ? 17.250 2.865 -4.934 1.00 91.31 84 GLN A N 1
ATOM 672 C CA . GLN A 1 84 ? 16.186 3.862 -4.813 1.00 91.31 84 GLN A CA 1
ATOM 673 C C . GLN A 1 84 ? 14.971 3.258 -4.106 1.00 91.31 84 GLN A C 1
ATOM 675 O O . GLN A 1 84 ? 14.492 3.812 -3.117 1.00 91.31 84 GLN A O 1
ATOM 680 N N . ARG A 1 85 ? 14.541 2.069 -4.538 1.00 90.06 85 ARG A N 1
ATOM 681 C CA . ARG A 1 85 ? 13.412 1.377 -3.923 1.00 90.06 85 ARG A CA 1
ATOM 682 C C . ARG A 1 85 ? 13.652 1.045 -2.449 1.00 90.06 85 ARG A C 1
ATOM 684 O O . ARG A 1 85 ? 12.759 1.211 -1.622 1.00 90.06 85 ARG A O 1
ATOM 691 N N . GLY A 1 86 ? 14.858 0.600 -2.104 1.00 92.12 86 GLY A N 1
ATOM 692 C CA . GLY A 1 86 ? 15.256 0.344 -0.722 1.00 92.12 86 GLY A CA 1
ATOM 693 C C . GLY A 1 86 ? 15.175 1.600 0.146 1.00 92.12 86 GLY A C 1
ATOM 694 O O . GLY A 1 86 ? 14.634 1.543 1.249 1.00 92.12 86 GLY A O 1
ATOM 695 N N . LEU A 1 87 ? 15.641 2.744 -0.362 1.00 93.50 87 LEU A N 1
ATOM 696 C CA . LEU A 1 87 ? 15.554 4.025 0.345 1.00 93.50 87 LEU A CA 1
ATOM 697 C C . LEU A 1 87 ? 14.102 4.478 0.544 1.00 93.50 87 LEU A C 1
ATOM 699 O O . LEU A 1 87 ? 13.754 4.904 1.642 1.00 93.50 87 LEU A O 1
ATOM 703 N N . GLU A 1 88 ? 13.239 4.324 -0.462 1.00 92.12 88 GLU A N 1
ATOM 704 C CA . GLU A 1 88 ? 11.805 4.628 -0.342 1.00 92.12 88 GLU A CA 1
ATOM 705 C C . GLU A 1 88 ? 11.139 3.804 0.771 1.00 92.12 88 GLU A C 1
ATOM 707 O O . GLU A 1 88 ? 10.451 4.357 1.632 1.00 92.12 88 GLU A O 1
ATOM 712 N N . LEU A 1 89 ? 11.383 2.487 0.809 1.00 92.06 89 LEU A N 1
ATOM 713 C CA . LEU A 1 89 ? 10.848 1.614 1.863 1.00 92.06 89 LEU A CA 1
ATOM 714 C C . LEU A 1 89 ? 11.391 1.977 3.250 1.00 92.06 89 LEU A C 1
ATOM 716 O O . LEU A 1 89 ? 10.657 1.895 4.241 1.00 92.06 89 LEU A O 1
ATOM 720 N N . LEU A 1 90 ? 12.657 2.394 3.330 1.00 94.19 90 LEU A N 1
ATOM 721 C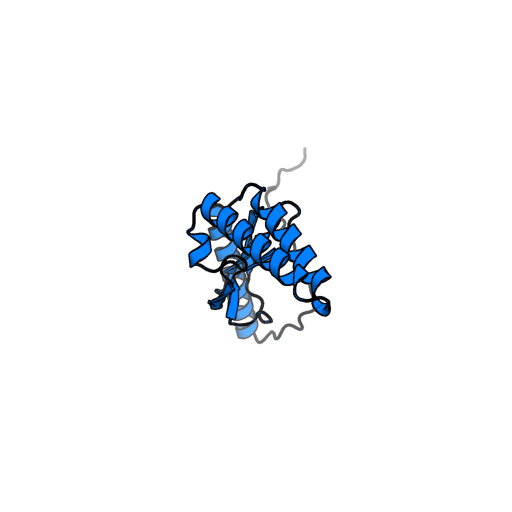 CA . LEU A 1 90 ? 13.260 2.840 4.581 1.00 94.19 90 LEU A CA 1
ATOM 722 C C . LEU A 1 90 ? 12.573 4.108 5.098 1.00 94.19 90 LEU A C 1
ATOM 724 O O . LEU A 1 90 ? 12.188 4.134 6.268 1.00 94.19 90 LEU A O 1
ATOM 728 N N . THR A 1 91 ? 12.359 5.105 4.237 1.00 93.56 91 THR A N 1
ATOM 729 C CA . THR A 1 91 ? 11.635 6.342 4.573 1.00 93.56 91 THR A CA 1
ATOM 730 C C . THR A 1 91 ? 10.216 6.031 5.049 1.00 93.56 91 THR A C 1
ATOM 732 O O . THR A 1 91 ? 9.833 6.418 6.152 1.00 93.56 91 THR A O 1
ATOM 735 N N . LEU A 1 92 ? 9.474 5.204 4.304 1.00 93.06 92 LEU A N 1
ATOM 736 C CA . LEU A 1 92 ? 8.117 4.779 4.677 1.00 93.06 92 LEU A CA 1
ATOM 737 C C . LEU A 1 92 ? 8.051 4.097 6.045 1.00 93.06 92 LEU A C 1
ATOM 739 O O . LEU A 1 92 ? 7.068 4.228 6.771 1.00 93.06 92 LEU A O 1
ATOM 743 N N . SER A 1 93 ? 9.093 3.354 6.417 1.00 93.56 93 SER A N 1
ATOM 744 C CA . SER A 1 93 ? 9.146 2.655 7.702 1.00 93.56 93 SER A CA 1
ATOM 745 C C . SER A 1 93 ? 9.324 3.575 8.918 1.00 93.56 93 SER A C 1
ATOM 747 O O . SER A 1 93 ? 9.176 3.125 10.062 1.00 93.56 93 SER A O 1
ATOM 749 N N . GLN A 1 94 ? 9.711 4.829 8.686 1.00 93.19 94 GLN A N 1
ATOM 750 C CA . GLN A 1 94 ? 9.880 5.853 9.716 1.00 93.19 94 GLN A CA 1
ATOM 751 C C . GLN A 1 94 ? 8.601 6.678 9.888 1.00 93.19 94 GLN A C 1
ATOM 753 O O . GLN A 1 94 ? 8.348 7.205 10.969 1.00 93.19 94 GLN A O 1
ATOM 758 N N . GLU A 1 95 ? 7.754 6.724 8.861 1.00 91.69 95 GLU A N 1
ATOM 759 C CA . GLU A 1 95 ? 6.462 7.395 8.913 1.00 91.69 95 GLU A CA 1
ATOM 760 C C . GLU A 1 95 ? 5.446 6.634 9.784 1.00 91.69 95 GLU A C 1
ATOM 762 O O . GLU A 1 95 ? 5.457 5.401 9.898 1.00 91.69 95 GLU A O 1
ATOM 767 N N . SER A 1 96 ? 4.501 7.367 10.376 1.00 90.31 96 SER A N 1
ATOM 768 C CA . SER A 1 96 ? 3.362 6.766 11.080 1.00 90.31 96 SER A CA 1
ATOM 769 C C . SER A 1 96 ? 2.362 6.152 10.087 1.00 90.31 96 SER A C 1
ATOM 771 O O . SER A 1 96 ? 2.212 6.658 8.976 1.00 90.31 96 SER A O 1
ATOM 773 N N . LEU A 1 97 ? 1.694 5.047 10.458 1.00 92.38 97 LEU A N 1
ATOM 774 C CA . LEU A 1 97 ? 0.685 4.388 9.612 1.00 92.38 97 LEU A CA 1
ATOM 775 C C . LEU A 1 97 ? -0.733 4.769 10.010 1.00 92.38 97 LEU A C 1
ATOM 777 O O . LEU A 1 97 ? -1.231 4.316 11.043 1.00 92.38 97 LEU A O 1
ATOM 781 N N . THR A 1 98 ? -1.424 5.475 9.122 1.00 93.06 98 THR A N 1
ATOM 782 C CA . THR A 1 98 ? -2.866 5.703 9.231 1.00 93.06 98 THR A CA 1
ATOM 783 C C . THR A 1 98 ? -3.643 4.568 8.567 1.00 93.06 98 THR A C 1
ATOM 785 O O . THR A 1 98 ? -3.376 4.186 7.424 1.00 93.06 98 THR A O 1
ATOM 788 N N . ARG A 1 99 ? -4.638 4.022 9.273 1.00 91.75 99 ARG A N 1
ATOM 789 C CA . ARG A 1 99 ? -5.557 3.008 8.733 1.00 91.75 99 ARG A CA 1
ATOM 790 C C . ARG A 1 99 ? -6.885 3.638 8.336 1.00 91.75 99 ARG A C 1
ATOM 792 O O . ARG A 1 99 ? -7.317 4.570 9.012 1.00 91.75 99 ARG A O 1
ATOM 799 N N . PRO A 1 100 ? -7.559 3.113 7.298 1.00 91.00 100 PRO A N 1
ATOM 800 C CA . PRO A 1 100 ? -8.906 3.537 6.977 1.00 91.00 100 PRO A CA 1
ATOM 801 C C . PRO A 1 100 ? -9.812 3.214 8.160 1.00 91.00 100 PRO A C 1
ATOM 803 O O . PRO A 1 100 ? -9.724 2.136 8.756 1.00 91.00 100 PRO A O 1
ATOM 806 N N . SER A 1 101 ? -10.682 4.160 8.491 1.00 91.88 101 SER A N 1
ATOM 807 C CA . SER A 1 101 ? -11.720 3.921 9.481 1.00 91.88 101 SER A CA 1
ATOM 808 C C . SER A 1 101 ? -12.731 2.902 8.947 1.00 91.88 101 SER A C 1
ATOM 810 O O . SER A 1 101 ? -12.835 2.661 7.738 1.00 91.88 101 SER A O 1
ATOM 812 N N . LEU A 1 102 ? -13.520 2.324 9.853 1.00 90.88 102 LEU A N 1
ATOM 813 C CA . LEU A 1 102 ? -14.637 1.457 9.480 1.00 90.88 102 LEU A CA 1
ATOM 814 C C . LEU A 1 102 ? -15.618 2.183 8.543 1.00 90.88 102 LEU A C 1
ATOM 816 O O . LEU A 1 102 ? -16.090 1.593 7.575 1.00 90.88 102 LEU A O 1
ATOM 820 N N . TYR A 1 103 ? -15.863 3.474 8.787 1.00 92.88 103 TYR A N 1
ATOM 821 C CA . TYR A 1 103 ? -16.717 4.302 7.940 1.00 92.88 103 TYR A CA 1
ATOM 822 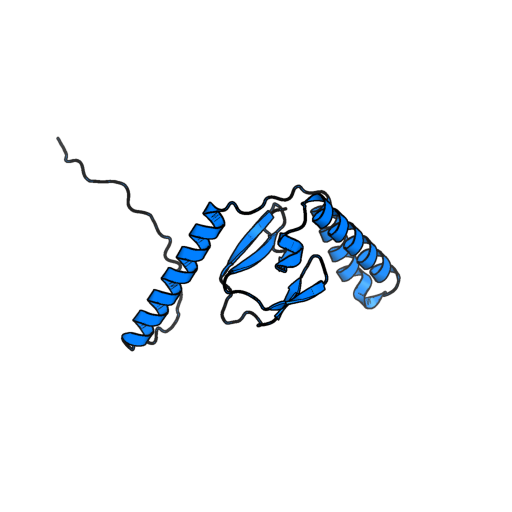C C . TYR A 1 103 ? -16.159 4.441 6.519 1.00 92.88 103 TYR A C 1
ATOM 824 O O . TYR A 1 103 ? -16.887 4.204 5.561 1.00 92.88 103 TYR A O 1
ATOM 832 N N . THR A 1 104 ? -14.861 4.733 6.368 1.00 91.44 104 THR A N 1
ATOM 833 C CA . THR A 1 104 ? -14.200 4.799 5.051 1.00 91.44 104 THR A CA 1
ATOM 834 C C . THR A 1 104 ? -14.293 3.471 4.302 1.00 91.44 104 THR A C 1
ATOM 836 O O . THR A 1 104 ? -14.433 3.439 3.082 1.00 91.44 104 THR A O 1
ATOM 839 N N . TRP A 1 105 ? -14.220 2.353 5.023 1.00 91.62 105 TRP A N 1
ATOM 840 C CA . TRP A 1 105 ? -14.383 1.037 4.420 1.00 91.62 105 TRP A CA 1
ATOM 841 C C . TRP A 1 105 ? -15.823 0.766 3.972 1.00 91.62 105 TRP A C 1
ATOM 843 O O . TRP A 1 105 ? -16.035 0.290 2.856 1.00 91.62 105 TRP A O 1
ATOM 853 N N . LEU A 1 106 ? -16.808 1.092 4.813 1.00 93.19 106 LEU A N 1
ATOM 854 C CA . LEU A 1 106 ? -18.227 0.932 4.493 1.00 93.19 106 LEU A CA 1
ATOM 855 C C . LEU A 1 106 ? -18.642 1.813 3.314 1.00 93.19 106 LEU A C 1
ATOM 857 O O . LEU A 1 106 ? -19.265 1.310 2.382 1.00 93.19 106 LEU A O 1
ATOM 861 N N . SER A 1 107 ? -18.252 3.089 3.312 1.00 92.75 107 SER A N 1
ATOM 862 C CA . SER A 1 107 ? -18.570 4.011 2.220 1.00 92.75 107 SER A CA 1
ATOM 863 C C . SER A 1 107 ? -17.988 3.524 0.897 1.00 92.75 107 SER A C 1
ATOM 865 O O . SER A 1 107 ? -18.699 3.474 -0.105 1.00 92.75 107 SER A O 1
ATOM 867 N N . LYS A 1 108 ? -16.735 3.046 0.901 1.00 92.81 108 LYS A N 1
ATOM 868 C CA . LYS A 1 108 ? -16.118 2.497 -0.309 1.00 92.81 108 LYS A CA 1
ATOM 869 C C . LYS A 1 108 ? -16.812 1.228 -0.794 1.00 92.81 108 LYS A C 1
ATOM 871 O O . LYS A 1 108 ? -16.916 0.997 -1.995 1.00 92.81 108 LYS A O 1
ATOM 876 N N . ARG A 1 109 ? -17.306 0.400 0.129 1.00 92.75 109 ARG A N 1
ATOM 877 C CA . ARG A 1 109 ? -18.079 -0.795 -0.216 1.00 92.75 109 ARG A CA 1
ATOM 878 C C . ARG A 1 109 ? -19.412 -0.446 -0.871 1.00 92.75 109 ARG A C 1
ATOM 880 O O . ARG A 1 109 ? -19.762 -1.083 -1.858 1.00 92.75 109 ARG A O 1
ATOM 887 N N . LEU A 1 110 ? -20.121 0.555 -0.353 1.00 93.06 110 LEU A N 1
ATOM 888 C CA . LEU A 1 110 ? -21.367 1.038 -0.950 1.00 93.06 110 LEU A CA 1
ATOM 889 C C . LEU A 1 110 ? -21.133 1.649 -2.336 1.00 93.06 110 LEU A C 1
ATOM 891 O O . LEU A 1 110 ? -21.900 1.367 -3.246 1.00 93.06 110 LEU A O 1
ATOM 895 N N . GLU A 1 111 ? -20.046 2.404 -2.516 1.00 92.25 111 GLU A N 1
ATOM 896 C CA . GLU A 1 111 ? -19.656 2.966 -3.818 1.00 92.25 111 GLU A CA 1
ATOM 897 C C . GLU A 1 111 ? -19.413 1.877 -4.874 1.00 92.25 111 GLU A C 1
ATOM 899 O O . GLU A 1 111 ? -19.846 2.005 -6.015 1.00 92.25 111 GLU A O 1
ATOM 904 N N . VAL A 1 112 ? -18.731 0.786 -4.507 1.00 90.56 112 VAL A N 1
ATOM 905 C CA . VAL A 1 112 ? -18.508 -0.333 -5.437 1.00 90.56 112 VAL A CA 1
ATOM 906 C C . VAL A 1 112 ? -19.823 -1.029 -5.784 1.00 90.56 112 VAL A C 1
ATOM 908 O O . VAL A 1 112 ? -20.053 -1.331 -6.950 1.00 90.56 112 VAL A O 1
ATOM 911 N N . LEU A 1 113 ? -20.695 -1.251 -4.798 1.00 90.44 113 LEU A N 1
ATOM 912 C CA . LEU A 1 113 ? -21.993 -1.888 -5.030 1.00 90.44 113 LEU A CA 1
ATOM 913 C C . LEU A 1 113 ? -22.909 -1.032 -5.914 1.00 90.44 113 LEU A C 1
ATOM 915 O O . LEU A 1 113 ? -23.552 -1.574 -6.805 1.00 90.44 113 LEU A O 1
ATOM 919 N N . SER A 1 114 ? -22.962 0.288 -5.707 1.00 88.94 114 SER A N 1
ATOM 920 C CA . SER A 1 114 ? -23.817 1.163 -6.519 1.00 88.94 114 SER A CA 1
ATOM 921 C C . SER A 1 114 ? -23.386 1.192 -7.985 1.00 88.94 114 SER A C 1
ATOM 923 O O . SER A 1 114 ? -24.237 1.148 -8.871 1.00 88.94 114 SER A O 1
ATOM 925 N N . GLN A 1 115 ? -22.077 1.198 -8.247 1.00 86.19 115 GLN A N 1
ATOM 926 C CA . GLN A 1 115 ? -21.535 1.134 -9.606 1.00 86.19 115 GLN A CA 1
ATOM 927 C C . GLN A 1 115 ? -21.851 -0.201 -10.286 1.00 86.19 115 GLN A C 1
ATOM 929 O O . GLN A 1 115 ? -22.240 -0.211 -11.447 1.00 86.19 115 GLN A O 1
ATOM 934 N N . GLU A 1 116 ? -21.735 -1.320 -9.570 1.00 85.25 116 GLU A N 1
ATOM 935 C CA . GLU A 1 116 ? -22.081 -2.638 -10.116 1.00 85.25 116 GLU A CA 1
ATOM 936 C C . GLU A 1 116 ? -23.568 -2.745 -10.463 1.00 85.25 116 GLU A C 1
ATOM 938 O O . GLU A 1 116 ? -23.913 -3.276 -11.516 1.00 85.25 116 GLU A O 1
ATOM 943 N N . THR A 1 117 ? -24.451 -2.208 -9.619 1.00 86.69 117 THR A N 1
ATOM 944 C CA . THR A 1 117 ? -25.887 -2.154 -9.921 1.00 86.69 117 THR A CA 1
ATOM 945 C C . THR A 1 117 ? -26.155 -1.309 -11.163 1.00 86.69 117 THR A C 1
ATOM 947 O O . THR A 1 117 ? -26.901 -1.737 -12.037 1.00 86.69 117 THR A O 1
ATOM 950 N N . GLN A 1 118 ? -25.500 -0.153 -11.292 1.00 85.00 118 GLN A N 1
ATOM 951 C CA . GLN A 1 118 ? -25.650 0.712 -12.463 1.00 85.00 118 GLN A CA 1
ATOM 952 C C . GLN A 1 118 ? -25.137 0.044 -13.751 1.00 85.00 118 GLN A C 1
ATOM 954 O O . GLN A 1 118 ? -25.775 0.146 -14.797 1.00 85.00 118 GLN A O 1
ATOM 959 N N . GLU A 1 119 ? -24.010 -0.668 -13.682 1.00 82.62 119 GLU A N 1
ATOM 960 C CA . GLU A 1 119 ? -23.468 -1.458 -14.795 1.00 82.62 119 GLU A CA 1
ATOM 961 C C . GLU A 1 119 ? -24.434 -2.590 -15.197 1.00 82.62 119 GLU A C 1
ATOM 963 O O . GLU A 1 119 ? -24.668 -2.816 -16.387 1.00 82.62 119 GLU A O 1
ATOM 968 N N . LEU A 1 120 ? -25.055 -3.261 -14.219 1.00 80.75 120 LEU A N 1
ATOM 969 C CA . LEU A 1 120 ? -26.062 -4.301 -14.454 1.00 80.75 120 LEU A CA 1
ATOM 970 C C . LEU A 1 120 ? -27.349 -3.745 -15.075 1.00 80.75 120 LEU A C 1
ATOM 972 O O . LEU A 1 120 ? -27.907 -4.357 -15.987 1.00 80.75 120 LEU A O 1
ATOM 976 N N . GLU A 1 121 ? -27.826 -2.593 -14.610 1.00 81.50 121 GLU A N 1
ATOM 977 C CA . GLU A 1 121 ? -29.010 -1.930 -15.163 1.00 81.50 121 GLU A CA 1
ATOM 978 C C . GLU A 1 121 ? -28.767 -1.435 -16.591 1.00 81.50 121 GLU A C 1
ATOM 980 O O . GLU A 1 121 ? -29.610 -1.649 -17.463 1.00 81.50 121 GLU A O 1
ATOM 985 N N . ALA A 1 122 ? -27.593 -0.861 -16.867 1.00 80.69 122 ALA A N 1
ATOM 986 C CA . ALA A 1 122 ? -27.201 -0.470 -18.218 1.00 80.69 122 ALA A CA 1
ATOM 987 C C . ALA A 1 122 ? -27.151 -1.679 -19.168 1.00 80.69 122 ALA A C 1
ATOM 989 O O . ALA A 1 122 ? -27.695 -1.620 -20.274 1.00 80.69 122 ALA A O 1
ATOM 990 N N . ALA A 1 123 ? -26.579 -2.801 -18.713 1.00 78.50 123 ALA A N 1
ATOM 991 C CA . ALA A 1 123 ? -26.563 -4.050 -19.471 1.00 78.50 123 ALA A CA 1
ATOM 992 C C . ALA A 1 123 ? -27.981 -4.590 -19.725 1.00 78.50 123 ALA A C 1
ATOM 994 O O . ALA A 1 123 ? -28.282 -5.034 -20.833 1.00 78.50 123 ALA A O 1
ATOM 995 N N . ARG A 1 124 ? -28.879 -4.504 -18.733 1.00 78.88 124 ARG A N 1
ATOM 996 C CA . ARG A 1 124 ? -30.287 -4.913 -18.868 1.00 78.88 124 ARG A CA 1
ATOM 997 C C . ARG A 1 124 ? -31.053 -4.061 -19.881 1.00 78.88 124 ARG A C 1
ATOM 999 O O . ARG A 1 124 ? -31.904 -4.590 -20.589 1.00 78.88 124 ARG A O 1
ATOM 1006 N N . LEU A 1 125 ? -30.765 -2.764 -19.949 1.00 84.56 125 LEU A N 1
ATOM 1007 C CA . LEU A 1 125 ? -31.402 -1.830 -20.883 1.00 84.56 125 LEU A CA 1
ATOM 1008 C C . LEU A 1 125 ? -30.804 -1.888 -22.300 1.00 84.56 125 LEU A C 1
ATOM 1010 O O . LEU A 1 125 ? -31.229 -1.130 -23.167 1.00 84.56 125 LEU A O 1
ATOM 1014 N N . GLY A 1 126 ? -29.826 -2.767 -22.551 1.00 64.19 126 GLY A N 1
ATOM 1015 C CA . GLY A 1 126 ? -29.167 -2.883 -23.856 1.00 64.19 126 GLY A CA 1
ATOM 1016 C C . GLY A 1 126 ? -28.335 -1.653 -24.234 1.00 64.19 126 GLY A C 1
ATOM 1017 O O . GLY A 1 126 ? -27.915 -1.518 -25.382 1.00 64.19 126 GLY A O 1
ATOM 1018 N N . LEU A 1 127 ? -28.075 -0.758 -23.279 1.00 59.56 127 LEU A N 1
ATOM 1019 C CA . LEU A 1 127 ? -27.262 0.434 -23.474 1.00 59.56 127 LEU A CA 1
ATOM 1020 C C . LEU A 1 127 ? -25.790 0.033 -23.333 1.00 59.56 127 LEU A C 1
ATOM 1022 O O . LEU A 1 127 ? -25.183 0.203 -22.278 1.00 59.56 127 LEU A O 1
ATOM 1026 N N . GLN A 1 128 ? -25.207 -0.527 -24.398 1.00 52.47 128 GLN A N 1
ATOM 1027 C CA . GLN A 1 128 ? -23.751 -0.632 -24.514 1.00 52.47 128 GLN A CA 1
ATOM 1028 C C . GLN A 1 128 ? -23.174 0.783 -24.606 1.00 52.47 128 GLN A C 1
ATOM 1030 O O . GLN A 1 128 ? -23.157 1.411 -25.663 1.00 52.47 128 GLN A O 1
ATOM 1035 N N . SER A 1 129 ? -22.747 1.324 -23.472 1.00 54.97 129 SER A N 1
ATOM 1036 C CA . SER A 1 129 ? -22.153 2.648 -23.391 1.00 54.97 129 SER A CA 1
ATOM 1037 C C . SER A 1 129 ? -20.723 2.618 -23.935 1.00 54.97 129 SER A C 1
ATOM 1039 O O . SER A 1 129 ? -19.808 2.062 -23.329 1.00 54.97 129 SER A O 1
ATOM 1041 N N . CYS A 1 130 ? -20.524 3.281 -25.077 1.00 44.53 130 CYS A N 1
ATOM 1042 C CA . CYS A 1 130 ? -19.241 3.854 -25.469 1.00 44.53 130 CYS A CA 1
ATOM 1043 C C . CYS A 1 130 ? -18.701 4.681 -24.292 1.00 44.53 130 CYS A C 1
ATOM 1045 O O . CYS A 1 130 ? -19.201 5.766 -23.996 1.00 44.53 130 CYS A O 1
ATOM 1047 N N . ALA A 1 131 ? -17.710 4.146 -23.582 1.00 46.66 131 ALA A N 1
ATOM 1048 C CA . ALA A 1 131 ? -17.099 4.785 -22.427 1.00 46.66 131 ALA A CA 1
ATOM 1049 C C . ALA A 1 131 ? -16.177 5.937 -22.865 1.00 46.66 131 ALA A C 1
ATOM 1051 O O . ALA A 1 131 ? -14.958 5.796 -22.909 1.00 46.66 131 ALA A O 1
ATOM 1052 N N . CYS A 1 132 ? -16.763 7.095 -23.165 1.00 44.56 132 CYS A N 1
ATOM 1053 C CA . CYS A 1 132 ? -16.055 8.373 -23.179 1.00 44.56 132 CYS A CA 1
ATOM 1054 C C . CYS A 1 132 ? -16.401 9.114 -21.883 1.00 44.56 132 CYS A C 1
ATOM 1056 O O . CYS A 1 132 ? -17.567 9.317 -21.552 1.00 44.56 132 CYS A O 1
ATOM 1058 N N . GLY A 1 133 ? -15.369 9.425 -21.102 1.00 48.16 133 GLY A N 1
ATOM 1059 C CA . GLY A 1 133 ? -15.471 9.729 -19.682 1.00 48.16 133 GLY A CA 1
ATOM 1060 C C . GLY A 1 133 ? -16.344 10.928 -19.312 1.00 48.16 133 GLY A C 1
ATOM 1061 O O . GLY A 1 133 ? -16.203 12.024 -19.847 1.00 48.16 133 GLY A O 1
ATOM 1062 N N . HIS A 1 134 ? -17.135 10.750 -18.256 1.00 40.00 134 HIS A N 1
ATOM 1063 C CA . HIS A 1 134 ? -17.518 11.851 -17.386 1.00 40.00 134 HIS A CA 1
ATOM 1064 C C . HIS A 1 134 ? -17.410 11.421 -15.925 1.00 40.00 134 HIS A C 1
ATOM 1066 O O . HIS A 1 134 ? -18.218 10.672 -15.382 1.00 40.00 134 HIS A O 1
ATOM 1072 N N . ARG A 1 135 ? -16.334 11.902 -15.296 1.00 49.44 135 ARG A N 1
ATOM 1073 C CA . ARG A 1 135 ? -16.127 11.938 -13.849 1.00 49.44 135 ARG A CA 1
ATOM 1074 C C . ARG A 1 135 ? -17.172 12.899 -13.266 1.00 49.44 135 ARG A C 1
ATOM 1076 O O . ARG A 1 135 ? -16.884 14.070 -13.030 1.00 49.44 135 ARG A O 1
ATOM 1083 N N . SER A 1 136 ? -18.396 12.430 -13.061 1.00 47.09 136 SER A N 1
ATOM 1084 C CA . SER A 1 136 ? -19.422 13.228 -12.394 1.00 47.09 136 SER A CA 1
ATOM 1085 C C . SER A 1 136 ? -19.149 13.233 -10.893 1.00 47.09 136 SER A C 1
ATOM 1087 O O . SER A 1 136 ? -19.398 12.261 -10.183 1.00 47.09 136 SER A O 1
ATOM 1089 N N . LYS A 1 137 ? -18.570 14.342 -10.419 1.00 47.69 137 LYS A N 1
ATOM 1090 C CA . LYS A 1 137 ? -18.518 14.708 -9.001 1.00 47.69 137 LYS A CA 1
ATOM 1091 C C . LYS A 1 137 ? -19.948 14.693 -8.455 1.00 47.69 137 LYS A C 1
ATOM 1093 O O . LYS A 1 137 ? -20.764 15.514 -8.862 1.00 47.69 137 LYS A O 1
ATOM 1098 N N . LEU A 1 138 ? -20.221 13.799 -7.510 1.00 43.25 138 LEU A N 1
ATOM 1099 C CA . LEU A 1 138 ? -21.371 13.883 -6.613 1.00 43.25 138 LEU A CA 1
ATOM 1100 C C . LEU A 1 138 ? -21.259 15.188 -5.803 1.00 43.25 138 LEU A C 1
ATOM 1102 O O . LEU A 1 138 ? -20.615 15.231 -4.757 1.00 43.25 138 LEU A O 1
ATOM 1106 N N . ARG A 1 139 ? -21.850 16.275 -6.313 1.00 40.88 139 ARG A N 1
ATOM 1107 C CA . ARG A 1 139 ? -22.307 17.385 -5.472 1.00 40.88 139 ARG A CA 1
ATOM 1108 C C . ARG A 1 139 ? -23.565 16.883 -4.778 1.00 40.88 139 ARG A C 1
ATOM 1110 O O . ARG A 1 139 ? -24.606 16.733 -5.406 1.00 40.88 139 ARG A O 1
ATOM 1117 N N . ILE A 1 140 ? -23.413 16.540 -3.508 1.00 45.53 140 ILE A N 1
ATOM 1118 C CA . ILE A 1 140 ? -24.525 16.223 -2.621 1.00 45.53 140 ILE A CA 1
ATOM 1119 C C . ILE A 1 140 ? -25.373 17.496 -2.501 1.00 45.53 140 ILE A C 1
ATOM 1121 O O . ILE A 1 140 ? -24.872 18.531 -2.067 1.00 45.53 140 ILE A O 1
ATOM 1125 N N . LEU A 1 141 ? -26.626 17.396 -2.950 1.00 49.47 141 LEU A N 1
ATOM 1126 C CA . LEU A 1 141 ? -27.718 18.318 -2.655 1.00 49.47 141 LEU A CA 1
ATOM 1127 C C . LEU A 1 141 ? -27.910 18.375 -1.133 1.00 49.47 141 LEU A C 1
ATOM 1129 O O . LEU A 1 141 ? -28.333 17.385 -0.545 1.00 49.47 141 LEU A O 1
ATOM 1133 N N . PHE A 1 142 ? -27.622 19.520 -0.528 1.00 49.78 142 PHE A N 1
ATOM 1134 C CA . PHE A 1 142 ? -28.289 20.003 0.680 1.00 49.78 142 PHE A CA 1
ATOM 1135 C C . PHE A 1 142 ? -28.230 21.527 0.641 1.00 49.78 142 PHE A C 1
ATOM 1137 O O . PHE A 1 142 ? -27.287 22.114 1.153 1.00 49.78 142 PHE A O 1
ATOM 1144 N N . GLU A 1 143 ? -29.209 22.136 -0.019 1.00 42.12 143 GLU A N 1
ATOM 1145 C CA . GLU A 1 143 ? -29.696 23.486 0.273 1.00 42.12 143 GLU A CA 1
ATOM 1146 C C . GLU A 1 143 ? -31.131 23.546 -0.273 1.00 42.12 143 GLU A C 1
ATOM 1148 O O . GLU A 1 143 ? -31.362 23.512 -1.482 1.00 42.12 143 GLU A O 1
ATOM 1153 N N . ASP A 1 144 ? -32.075 23.448 0.664 1.00 48.28 144 ASP A N 1
ATOM 1154 C CA . ASP A 1 144 ? -33.532 23.514 0.486 1.00 48.28 144 ASP A CA 1
ATOM 1155 C C . ASP A 1 144 ? -33.969 24.982 0.236 1.00 48.28 144 ASP A C 1
ATOM 1157 O O . ASP A 1 144 ? -33.205 25.902 0.548 1.00 48.28 144 ASP A O 1
ATOM 1161 N N . PRO A 1 145 ? -35.169 25.232 -0.321 1.00 52.44 145 PRO A N 1
ATOM 1162 C CA . PRO A 1 145 ? -35.622 26.535 -0.785 1.00 52.44 145 PRO A CA 1
ATOM 1163 C C . PRO A 1 145 ? -36.200 27.378 0.362 1.00 52.44 145 PRO A C 1
ATOM 1165 O O . PRO A 1 145 ? -36.898 26.871 1.238 1.00 52.44 145 PRO A O 1
ATOM 1168 N N . GLY A 1 146 ? -35.952 28.687 0.325 1.00 44.19 146 GLY A N 1
ATOM 1169 C CA . GLY A 1 146 ? -36.596 29.672 1.193 1.00 44.19 146 GLY A CA 1
ATOM 1170 C C . GLY A 1 146 ? -36.753 30.994 0.447 1.00 44.19 146 GLY A C 1
ATOM 1171 O O . GLY A 1 146 ? -35.756 31.582 0.038 1.00 44.19 146 GLY A O 1
ATOM 1172 N N . ASP A 1 147 ? -38.009 31.371 0.224 1.00 46.84 147 ASP A N 1
ATOM 1173 C CA . ASP A 1 147 ? -38.523 32.444 -0.636 1.00 46.84 147 ASP A CA 1
ATOM 1174 C C . ASP A 1 147 ? -38.036 33.880 -0.327 1.00 46.84 147 ASP A C 1
ATOM 1176 O O . ASP A 1 147 ? -37.529 34.147 0.765 1.00 46.84 147 ASP A O 1
ATOM 1180 N N . PRO A 1 148 ? -38.215 34.818 -1.284 1.00 53.69 148 PRO A N 1
ATOM 1181 C CA . PRO A 1 148 ? -37.868 36.227 -1.134 1.00 53.69 148 PRO A CA 1
ATOM 1182 C C . PRO A 1 148 ? -39.008 37.057 -0.516 1.00 53.69 148 PRO A C 1
ATOM 1184 O O . PRO A 1 148 ? -40.131 37.024 -1.015 1.00 53.69 148 PRO A O 1
ATOM 1187 N N . GLU A 1 149 ? -38.674 37.890 0.472 1.00 46.88 149 GLU A N 1
ATOM 1188 C CA . GLU A 1 149 ? -39.304 39.198 0.737 1.00 46.88 149 GLU A CA 1
ATOM 1189 C C . GLU A 1 149 ? -38.226 40.232 1.085 1.00 46.88 149 GLU A C 1
ATOM 1191 O O . GLU A 1 149 ? -37.294 39.890 1.854 1.00 46.88 149 GLU A O 1
#

pLDDT: mean 84.08, std 16.34, range [40.0, 96.5]

Foldseek 3Di:
DEKDKDAQDPPHDQWFAALQPRDIDGADRIWIFDADPVRHTLGTHDPVLVPDDLLSSLVSLLVQLVVLQVVLVVDVVCNVVSNVNSVVSNVRSVDGYYYDDPVSVVVVVVVSVVVVVVVVVCVVVVNPDPPDDDPDPPPDDDDDDDDDD

Sequence (149 aa):
MKVQLERRLPSCPEQLECVICHQKFIVPRIRRLLCNDEGLIQGDLCPHCLKLKTAAIQHKLRQQSGQLLQQANHDRDQSLSLRQRGLELLTLSQESLTRPSLYTWLSKRLEVLSQETQELEAARLGLQSCACGHRSKLRILFEDPGDPE